Protein AF-A0AAN8Q292-F1 (afdb_monomer_lite)

Foldseek 3Di:
DVLQVVLCQQVVVCVSDDLVSLQDPVLCDDQSVQLNVQPVVDDSDPVSNVVSSVSSVVVVVPDPGRDDDDDPQALVSVVVSCVVDVPAADEAEDEDLVVVLVVVVVVPPPPDDPPSVVSSVVSVVRVVVRVVSLVVVCVVNPPRYDYDYPVVVPPPPPPD

Sequence (160 aa):
MENEVMSSFLSCNFTNLDLDTLTQIHFQRGRFLPYHVCLRNGSSKLPEIVRCLYHLYEECRHRNVSLAKTIRFTVEKTELLMQKDPMLKVVHLVRDPRAIISSRLRLGKTDGVINIEQESKQLCNQMAEDVILFRHLEKKYKLRLKQFRYEDIVRPHCHF

Radius of gyration: 18.95 Å; chains: 1; bounding box: 42×37×49 Å

Organism: Patella caerulea (NCBI:txid87958)

pLDDT: mean 87.8, std 10.59, range [42.69, 96.0]

InterPro domains:
  IPR027417 P-loop containing nucleoside triphosphate hydrolase [G3DSA:3.40.50.300] (4-156)
  IPR027417 P-loop containing nucleoside triphosphate hydrolase [SSF52540] (51-155)
  IPR051135 Gal/GlcNAc/GalNAc Sulfotransferase [PTHR10704] (5-155)

Structure (mmCIF, N/CA/C/O b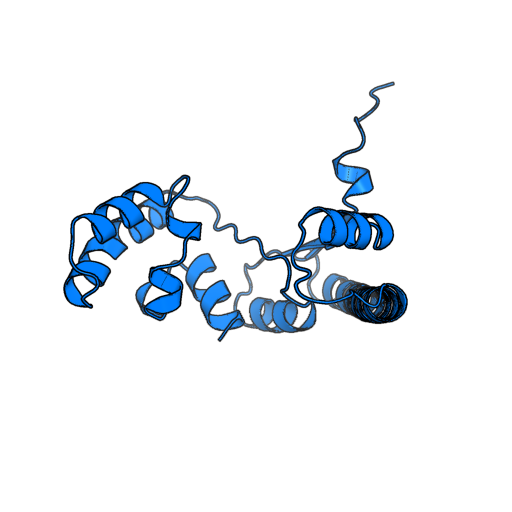ackbone):
data_AF-A0AAN8Q292-F1
#
_entry.id   AF-A0AAN8Q292-F1
#
loop_
_atom_site.group_PDB
_atom_site.id
_atom_site.type_symbol
_atom_site.label_atom_id
_atom_site.label_alt_id
_atom_site.label_comp_id
_atom_site.label_asym_id
_atom_site.label_entity_id
_atom_site.label_seq_id
_atom_site.pdbx_PDB_ins_code
_atom_site.Cartn_x
_atom_site.Cartn_y
_atom_site.Cartn_z
_atom_site.occupancy
_atom_site.B_iso_or_equiv
_atom_site.auth_seq_id
_atom_site.auth_comp_id
_atom_site.auth_asym_id
_atom_site.auth_atom_id
_atom_site.pdbx_PDB_model_num
ATOM 1 N N . MET A 1 1 ? 4.196 11.629 -4.252 1.00 57.09 1 MET A N 1
ATOM 2 C CA . MET A 1 1 ? 5.038 10.421 -4.361 1.00 57.09 1 MET A CA 1
ATOM 3 C C . MET A 1 1 ? 4.354 9.135 -3.880 1.00 57.09 1 MET A C 1
ATOM 5 O O . MET A 1 1 ? 3.908 8.378 -4.724 1.00 57.09 1 MET A O 1
ATOM 9 N N . GLU A 1 2 ? 4.182 8.852 -2.576 1.00 66.81 2 GLU A N 1
ATOM 10 C CA . GLU A 1 2 ? 3.642 7.534 -2.138 1.00 66.81 2 GLU A CA 1
ATOM 11 C C . GLU A 1 2 ? 2.221 7.215 -2.649 1.00 66.81 2 GLU A C 1
ATOM 13 O O . GLU A 1 2 ? 1.948 6.086 -3.059 1.00 66.81 2 GLU A O 1
ATOM 18 N N . ASN A 1 3 ? 1.323 8.207 -2.682 1.00 77.69 3 ASN A N 1
ATOM 19 C CA . ASN A 1 3 ? -0.016 8.041 -3.262 1.00 77.69 3 ASN A CA 1
ATOM 20 C C . ASN A 1 3 ? 0.038 7.776 -4.772 1.00 77.69 3 ASN A C 1
ATOM 22 O O . ASN A 1 3 ? -0.797 7.046 -5.297 1.00 77.69 3 ASN A O 1
ATOM 26 N N . GLU A 1 4 ? 1.017 8.340 -5.479 1.00 85.31 4 GLU A N 1
ATOM 27 C CA . GLU A 1 4 ? 1.178 8.119 -6.919 1.00 85.31 4 GLU A CA 1
ATOM 28 C C . GLU A 1 4 ? 1.660 6.703 -7.182 1.00 85.31 4 GLU A C 1
ATOM 30 O O . GLU A 1 4 ? 1.063 6.025 -8.008 1.00 85.31 4 GLU A O 1
ATOM 35 N N . VAL A 1 5 ? 2.637 6.215 -6.411 1.00 89.62 5 VAL A N 1
ATOM 36 C CA . VAL A 1 5 ? 3.087 4.821 -6.494 1.00 89.62 5 VAL A CA 1
ATOM 37 C C . VAL A 1 5 ? 1.909 3.876 -6.258 1.00 89.62 5 VAL A C 1
ATOM 39 O O . VAL A 1 5 ? 1.625 3.021 -7.095 1.00 89.62 5 VAL A O 1
ATOM 42 N N . MET A 1 6 ? 1.159 4.063 -5.168 1.00 90.75 6 MET A N 1
ATOM 43 C CA . MET A 1 6 ? 0.007 3.212 -4.862 1.00 90.75 6 MET A CA 1
ATOM 44 C C . MET A 1 6 ? -1.063 3.269 -5.963 1.00 90.75 6 MET A C 1
ATOM 46 O O . MET A 1 6 ? -1.532 2.231 -6.429 1.00 90.75 6 MET A O 1
ATOM 50 N N . SER A 1 7 ? -1.406 4.475 -6.427 1.00 91.31 7 SER A N 1
ATOM 51 C CA . SER A 1 7 ? -2.359 4.691 -7.520 1.00 91.31 7 SER A CA 1
ATOM 52 C C . SER A 1 7 ? -1.901 3.998 -8.805 1.00 91.31 7 SER A C 1
ATOM 54 O O . SER A 1 7 ? -2.709 3.321 -9.438 1.00 91.31 7 SER A O 1
ATOM 56 N N . SER A 1 8 ? -0.621 4.092 -9.164 1.00 92.25 8 SER A N 1
ATOM 57 C CA . SER A 1 8 ? -0.025 3.433 -10.328 1.00 92.25 8 SER A CA 1
ATOM 58 C C . SER A 1 8 ? -0.104 1.908 -10.232 1.00 92.25 8 SER A C 1
ATOM 60 O O . SER A 1 8 ? -0.533 1.262 -11.183 1.00 92.25 8 SER A O 1
ATOM 62 N N . PHE A 1 9 ? 0.218 1.311 -9.079 1.00 90.44 9 PHE A N 1
ATOM 63 C CA . PHE A 1 9 ? 0.122 -0.145 -8.900 1.00 90.44 9 PHE A CA 1
ATOM 64 C C . PHE A 1 9 ? -1.323 -0.653 -8.961 1.00 90.44 9 PHE A C 1
ATOM 66 O O . PHE A 1 9 ? -1.584 -1.701 -9.563 1.00 90.44 9 PHE A O 1
ATOM 73 N N . LEU A 1 10 ? -2.263 0.078 -8.352 1.00 91.75 10 LEU A N 1
ATOM 74 C CA . LEU A 1 10 ? -3.684 -0.276 -8.352 1.00 91.75 10 LEU A CA 1
ATOM 75 C C . LEU A 1 10 ? -4.307 -0.143 -9.750 1.00 91.75 10 LEU A C 1
ATOM 77 O O . LEU A 1 10 ? -5.067 -1.024 -10.155 1.00 91.75 10 LEU A O 1
ATOM 81 N N . SER A 1 11 ? -3.926 0.900 -10.494 1.00 91.31 11 SER A N 1
ATOM 82 C CA . SER A 1 11 ? -4.417 1.193 -11.851 1.00 91.31 11 SER A CA 1
ATOM 83 C C . SER A 1 11 ? -3.596 0.567 -12.982 1.00 91.31 11 SER A C 1
ATOM 85 O O . SER A 1 11 ? -3.923 0.773 -14.146 1.00 91.31 11 SER A O 1
ATOM 87 N N . CYS A 1 12 ? -2.544 -0.195 -12.665 1.00 91.38 12 CYS A N 1
ATOM 88 C CA . CYS A 1 12 ? -1.611 -0.764 -13.644 1.00 91.38 12 CYS A CA 1
ATOM 89 C C . CYS A 1 12 ? -0.853 0.263 -14.498 1.00 91.38 12 CYS A C 1
ATOM 91 O O . CYS A 1 12 ? -0.353 -0.095 -15.556 1.00 91.38 12 CYS A O 1
ATOM 93 N N . ASN A 1 13 ? -0.724 1.520 -14.072 1.00 92.12 13 ASN A N 1
ATOM 94 C CA . ASN A 1 13 ? 0.038 2.532 -14.808 1.00 92.12 13 ASN A CA 1
ATOM 95 C C . ASN A 1 13 ? 1.515 2.536 -14.380 1.00 92.12 13 ASN A C 1
ATOM 97 O O . ASN A 1 13 ? 1.949 3.371 -13.586 1.00 92.12 13 ASN A O 1
ATOM 101 N N . PHE A 1 14 ? 2.298 1.591 -14.902 1.00 91.88 14 PHE A N 1
ATOM 102 C CA . PHE A 1 14 ? 3.712 1.447 -14.535 1.00 91.88 14 PHE A CA 1
ATOM 103 C C . PHE A 1 14 ? 4.637 2.466 -15.209 1.00 91.88 14 PHE A C 1
ATOM 105 O O . PHE A 1 14 ? 5.739 2.693 -14.724 1.00 91.88 14 PHE A O 1
ATOM 112 N N . THR A 1 15 ? 4.191 3.125 -16.282 1.00 89.94 15 THR A N 1
ATOM 113 C CA . THR A 1 15 ? 4.939 4.218 -16.932 1.00 89.94 15 THR A CA 1
ATOM 114 C C . THR A 1 15 ? 5.050 5.475 -16.074 1.00 89.94 15 THR A C 1
ATOM 116 O O . THR A 1 15 ? 5.920 6.300 -16.322 1.00 89.94 15 THR A O 1
ATOM 119 N N . ASN A 1 16 ? 4.189 5.621 -15.063 1.00 89.44 16 ASN A N 1
ATOM 120 C CA . ASN A 1 16 ? 4.213 6.744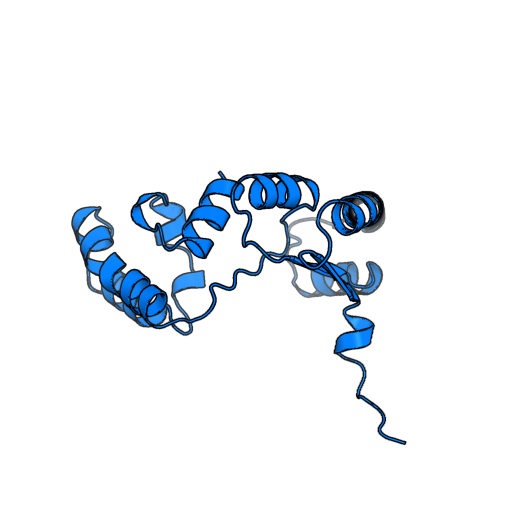 -14.128 1.00 89.44 16 ASN A CA 1
ATOM 121 C C . ASN A 1 16 ? 5.096 6.481 -12.888 1.00 89.44 16 ASN A C 1
ATOM 123 O O . ASN A 1 16 ? 5.058 7.249 -11.931 1.00 89.44 16 ASN A O 1
ATOM 127 N N . LEU A 1 17 ? 5.828 5.362 -12.856 1.00 90.31 17 LEU A N 1
ATOM 128 C CA . LEU A 1 17 ? 6.751 5.024 -11.772 1.00 90.31 17 LEU A CA 1
ATOM 129 C C . LEU A 1 17 ? 8.176 5.453 -12.126 1.00 90.31 17 LEU A C 1
ATOM 131 O O . LEU A 1 17 ? 8.613 5.317 -13.267 1.00 90.31 17 LEU A O 1
ATOM 135 N N . ASP A 1 18 ? 8.908 5.938 -11.127 1.00 90.44 18 ASP A N 1
ATOM 136 C CA . ASP A 1 18 ? 10.324 6.258 -11.257 1.00 90.44 18 ASP A CA 1
ATOM 137 C C . ASP A 1 18 ? 11.197 4.987 -11.329 1.00 90.44 18 ASP A C 1
ATOM 139 O O . ASP A 1 18 ? 10.774 3.875 -10.988 1.00 90.44 18 ASP A O 1
ATOM 143 N N . LEU A 1 19 ? 12.442 5.161 -11.782 1.00 87.50 19 LEU A N 1
ATOM 144 C CA . LEU A 1 19 ? 13.388 4.061 -11.984 1.00 87.50 19 LEU A CA 1
ATOM 145 C C . LEU A 1 19 ? 13.763 3.350 -10.676 1.00 87.50 19 LEU A C 1
ATOM 147 O O . LEU A 1 19 ? 13.947 2.129 -10.680 1.00 87.50 19 LEU A O 1
ATOM 151 N N . ASP A 1 20 ? 13.834 4.076 -9.560 1.00 88.44 20 ASP A N 1
ATOM 152 C CA . ASP A 1 20 ? 14.189 3.496 -8.263 1.00 88.44 20 ASP A CA 1
ATOM 153 C C . ASP A 1 20 ? 13.057 2.604 -7.757 1.00 88.44 20 ASP A C 1
ATOM 155 O O . ASP A 1 20 ? 13.301 1.505 -7.255 1.00 88.44 20 ASP A O 1
ATOM 159 N N . THR A 1 21 ? 11.805 3.025 -7.951 1.00 89.56 21 THR A N 1
ATOM 160 C CA . THR A 1 21 ? 10.632 2.190 -7.692 1.00 89.56 21 THR A CA 1
ATOM 161 C C . THR A 1 21 ? 10.655 0.946 -8.575 1.00 89.56 21 THR A C 1
ATOM 163 O O . THR A 1 21 ? 10.513 -0.163 -8.063 1.00 89.56 21 THR A O 1
ATOM 166 N N . LEU A 1 22 ? 10.885 1.098 -9.881 1.00 90.06 22 LEU A N 1
ATOM 167 C CA . LEU A 1 22 ? 10.870 0.007 -10.864 1.00 90.06 22 LEU A CA 1
ATOM 168 C C . LEU A 1 22 ? 11.997 -1.023 -10.695 1.00 90.06 22 LEU A C 1
ATOM 170 O O . LEU A 1 22 ? 11.920 -2.105 -11.279 1.00 90.06 22 LEU A O 1
ATOM 174 N N . THR A 1 23 ? 13.015 -0.730 -9.890 1.00 87.81 23 THR A N 1
ATOM 175 C CA . THR A 1 23 ? 14.158 -1.622 -9.631 1.00 87.81 23 THR A CA 1
ATOM 176 C C . THR A 1 23 ? 14.176 -2.190 -8.207 1.00 87.81 23 THR A C 1
ATOM 178 O O . THR A 1 23 ? 15.103 -2.910 -7.831 1.00 87.81 23 THR A O 1
ATOM 181 N N . GLN A 1 24 ? 13.123 -1.946 -7.416 1.00 87.81 24 GLN A N 1
ATOM 182 C CA . GLN A 1 24 ? 13.006 -2.441 -6.043 1.00 87.81 24 GLN A CA 1
ATOM 183 C C . GLN A 1 24 ? 13.090 -3.972 -5.931 1.00 87.81 24 GLN A C 1
ATOM 185 O O . GLN A 1 24 ? 12.548 -4.727 -6.742 1.00 87.81 24 GLN A O 1
ATOM 190 N N . ILE A 1 25 ? 13.640 -4.440 -4.804 1.00 87.62 25 ILE A N 1
ATOM 191 C CA . ILE A 1 25 ? 13.765 -5.869 -4.458 1.00 87.62 25 ILE A CA 1
ATOM 192 C C . ILE A 1 25 ? 12.423 -6.626 -4.455 1.00 87.62 25 ILE A C 1
ATOM 194 O O . ILE A 1 25 ? 12.374 -7.842 -4.630 1.00 87.62 25 ILE A O 1
ATOM 198 N N . HIS A 1 26 ? 11.312 -5.909 -4.291 1.00 86.94 26 HIS A N 1
ATOM 199 C CA . HIS A 1 26 ? 9.963 -6.470 -4.282 1.00 86.94 26 HIS A CA 1
ATOM 200 C C . HIS A 1 26 ? 9.570 -7.127 -5.615 1.00 86.94 26 HIS A C 1
ATOM 202 O O . HIS A 1 26 ? 8.729 -8.024 -5.619 1.00 86.94 26 HIS A O 1
ATOM 208 N N . PHE A 1 27 ? 10.209 -6.747 -6.726 1.00 89.69 27 PHE A N 1
ATOM 209 C CA . PHE A 1 27 ? 9.989 -7.372 -8.031 1.00 89.69 27 PHE A CA 1
ATOM 210 C C . PHE A 1 27 ? 10.705 -8.725 -8.191 1.00 89.69 27 PHE A C 1
ATOM 212 O O . PHE A 1 27 ? 10.399 -9.476 -9.110 1.00 89.69 27 PHE A O 1
ATOM 219 N N . GLN A 1 28 ? 11.617 -9.093 -7.285 1.00 90.19 28 GLN A N 1
ATOM 220 C CA . GLN A 1 28 ? 12.428 -10.316 -7.395 1.00 90.19 28 GLN A CA 1
ATOM 221 C C . GLN A 1 28 ? 11.676 -11.609 -7.040 1.00 90.19 28 GLN A C 1
ATOM 223 O O . GLN A 1 28 ? 12.281 -12.677 -6.957 1.00 90.19 28 GLN A O 1
ATOM 228 N N . ARG A 1 29 ? 10.375 -11.535 -6.739 1.00 88.25 29 ARG A N 1
ATOM 229 C CA . ARG A 1 29 ? 9.603 -12.657 -6.193 1.00 88.25 29 ARG A CA 1
ATOM 230 C C . ARG A 1 29 ? 8.202 -12.729 -6.788 1.00 88.25 29 ARG A C 1
ATOM 232 O O . ARG A 1 29 ? 7.644 -11.740 -7.257 1.00 88.25 29 ARG A O 1
ATOM 239 N N . GLY A 1 30 ? 7.608 -13.917 -6.686 1.00 89.19 30 GLY A N 1
ATOM 240 C CA . GLY A 1 30 ? 6.218 -14.163 -7.061 1.00 89.19 30 GLY A CA 1
ATOM 241 C C . GLY A 1 30 ? 5.940 -13.853 -8.531 1.00 89.19 30 GLY A C 1
ATOM 242 O O . GLY A 1 30 ? 6.767 -14.125 -9.397 1.00 89.19 30 GLY A O 1
ATOM 243 N N . ARG A 1 31 ? 4.775 -13.255 -8.798 1.00 89.25 31 ARG A N 1
ATOM 244 C CA . ARG A 1 31 ? 4.299 -12.923 -10.153 1.00 89.25 31 ARG A CA 1
ATOM 245 C C . ARG A 1 31 ? 5.146 -11.876 -10.876 1.00 89.25 31 ARG A C 1
ATOM 247 O O . ARG A 1 31 ? 5.085 -11.765 -12.088 1.00 89.25 31 ARG A O 1
ATOM 254 N N . PHE A 1 32 ? 5.971 -11.133 -10.147 1.00 91.00 32 PHE A N 1
ATOM 255 C CA . PHE A 1 32 ? 6.846 -10.120 -10.727 1.00 91.00 32 PHE A CA 1
ATOM 256 C C . PHE A 1 32 ? 8.216 -10.658 -11.158 1.00 91.00 32 PHE A C 1
ATOM 258 O O . PHE A 1 32 ? 8.983 -9.937 -11.796 1.00 91.00 32 PHE A O 1
ATOM 265 N N . LEU A 1 33 ? 8.515 -11.931 -10.877 1.00 92.88 33 LEU A N 1
ATOM 266 C CA . LEU A 1 33 ? 9.789 -12.546 -11.243 1.00 92.88 33 LEU A CA 1
ATOM 267 C C . LEU A 1 33 ? 10.123 -12.434 -12.746 1.00 92.88 33 LEU A C 1
ATOM 269 O O . LEU A 1 33 ? 11.273 -12.108 -13.039 1.00 92.88 33 LEU A O 1
ATOM 273 N N . PRO A 1 34 ? 9.189 -12.619 -13.705 1.00 94.12 34 PRO A N 1
ATOM 274 C CA . PRO A 1 34 ? 9.498 -12.457 -15.129 1.00 94.12 34 PRO A CA 1
ATOM 275 C C . PRO A 1 34 ? 9.998 -11.051 -15.480 1.00 94.12 34 PRO A C 1
ATOM 277 O O . PRO A 1 34 ? 10.966 -10.906 -16.225 1.00 94.12 34 PRO A O 1
ATOM 280 N N . TYR A 1 35 ? 9.402 -10.016 -14.878 1.00 94.00 35 TYR A N 1
ATOM 281 C CA . TYR A 1 35 ? 9.868 -8.638 -15.019 1.00 94.00 35 TYR A CA 1
ATOM 282 C C . TYR A 1 35 ? 11.292 -8.471 -14.473 1.00 94.00 35 TYR A C 1
ATOM 284 O O . TYR A 1 35 ? 12.158 -7.935 -15.163 1.00 94.00 35 TYR A O 1
ATOM 292 N N . HIS A 1 36 ? 11.571 -8.991 -13.273 1.00 93.06 36 HIS A N 1
ATOM 293 C CA . HIS A 1 36 ? 12.912 -8.917 -12.691 1.00 93.06 36 HIS A CA 1
ATOM 294 C C . HIS A 1 36 ? 13.969 -9.668 -13.517 1.00 93.06 36 HIS A C 1
ATOM 296 O O . HIS A 1 36 ? 15.064 -9.149 -13.730 1.00 93.06 36 HIS A O 1
ATOM 302 N N . VAL A 1 37 ? 13.647 -10.866 -14.013 1.00 93.06 37 VAL A N 1
ATOM 303 C CA . VAL A 1 37 ? 14.543 -11.648 -14.880 1.00 93.06 37 VAL A CA 1
ATOM 304 C C . VAL A 1 37 ? 14.822 -10.899 -16.182 1.00 93.06 37 VAL A C 1
ATOM 306 O O . VAL A 1 37 ? 15.974 -10.834 -16.609 1.00 93.06 37 VAL A O 1
ATOM 309 N N . CYS A 1 38 ? 13.797 -10.282 -16.777 1.00 93.94 38 CYS A N 1
ATOM 310 C CA . CYS A 1 38 ? 13.959 -9.442 -17.958 1.00 93.94 38 CYS A CA 1
ATOM 311 C C . CYS A 1 38 ? 14.926 -8.280 -17.697 1.00 93.94 38 CYS A C 1
ATOM 313 O O . CYS A 1 38 ? 15.856 -8.086 -18.481 1.00 93.94 38 CYS A O 1
ATOM 315 N N . LEU A 1 39 ? 14.751 -7.561 -16.581 1.00 91.88 39 LEU A N 1
ATOM 316 C CA . LEU A 1 39 ? 15.629 -6.452 -16.208 1.00 91.88 39 LEU A CA 1
ATOM 317 C C . LEU A 1 39 ? 17.075 -6.900 -15.994 1.00 91.88 39 LEU A C 1
ATOM 319 O O . LEU A 1 39 ? 17.992 -6.229 -16.453 1.00 91.88 39 LEU A O 1
ATOM 323 N N . ARG A 1 40 ? 17.286 -8.036 -15.316 1.00 89.19 40 ARG A N 1
ATOM 324 C CA . ARG A 1 40 ? 18.628 -8.559 -15.018 1.00 89.19 40 ARG A CA 1
ATOM 325 C C . ARG A 1 40 ? 19.389 -8.979 -16.277 1.00 89.19 40 ARG A C 1
ATOM 327 O O . ARG A 1 40 ? 20.609 -8.874 -16.310 1.00 89.19 40 ARG A O 1
ATOM 334 N N . ASN A 1 41 ? 18.675 -9.489 -17.278 1.00 85.81 41 ASN A N 1
ATOM 335 C CA . ASN A 1 41 ? 19.262 -9.906 -18.552 1.00 85.81 41 ASN A CA 1
ATOM 336 C C . ASN A 1 41 ? 19.477 -8.725 -19.518 1.00 85.81 41 ASN A C 1
ATOM 338 O O . ASN A 1 41 ? 20.164 -8.886 -20.524 1.00 85.81 41 ASN A O 1
ATOM 342 N N . GLY A 1 42 ? 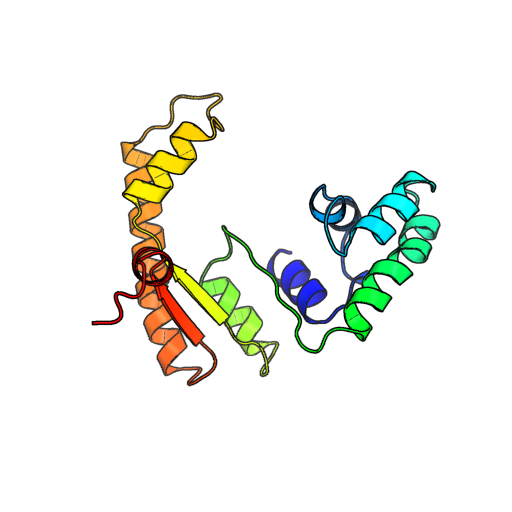18.877 -7.566 -19.235 1.00 79.44 42 GLY A N 1
ATOM 343 C CA . GLY A 1 42 ? 19.068 -6.323 -19.975 1.00 79.44 42 GLY A CA 1
ATOM 344 C C . GLY A 1 42 ? 20.048 -5.370 -19.287 1.00 79.44 42 GLY A C 1
ATOM 345 O O . GLY A 1 42 ? 20.735 -5.711 -18.327 1.00 79.44 42 GLY A O 1
ATOM 346 N N . SER A 1 43 ? 20.095 -4.132 -19.778 1.00 72.44 43 SER A N 1
ATOM 347 C CA . SER A 1 43 ? 20.737 -3.021 -19.066 1.00 72.44 43 SER A CA 1
ATOM 348 C C . SER A 1 43 ? 19.694 -2.246 -18.260 1.00 72.44 43 SER A C 1
ATOM 350 O O . SER A 1 43 ? 18.552 -2.137 -18.692 1.00 72.44 43 SER A O 1
ATOM 352 N N . SER A 1 44 ? 20.070 -1.611 -17.148 1.00 72.19 44 SER A N 1
ATOM 353 C CA . SER A 1 44 ? 19.173 -0.713 -16.392 1.00 72.19 44 SER A CA 1
ATOM 354 C C . SER A 1 44 ? 18.896 0.625 -17.105 1.00 72.19 44 SER A C 1
ATOM 356 O O . SER A 1 44 ? 18.612 1.633 -16.463 1.00 72.19 44 SER A O 1
ATOM 358 N N . LYS A 1 45 ? 19.028 0.673 -18.436 1.00 80.25 45 LYS A N 1
ATOM 359 C CA . LYS A 1 45 ? 18.728 1.852 -19.253 1.00 80.25 45 LYS A CA 1
ATOM 360 C C . LYS A 1 45 ? 17.234 1.901 -19.558 1.00 80.25 45 LYS A C 1
ATOM 362 O O . LYS A 1 45 ? 16.590 0.869 -19.732 1.00 80.25 45 LYS A O 1
ATOM 367 N N . LEU A 1 46 ? 16.704 3.114 -19.705 1.00 81.12 46 LEU A N 1
ATOM 368 C CA . LEU A 1 46 ? 15.274 3.359 -19.907 1.00 81.12 46 LEU A CA 1
ATOM 369 C C . LEU A 1 46 ? 14.618 2.489 -21.009 1.00 81.12 46 LEU A C 1
ATOM 371 O O . LEU A 1 46 ? 13.566 1.920 -20.725 1.00 81.12 46 LEU A O 1
ATOM 375 N N . PRO A 1 47 ? 15.204 2.295 -22.212 1.00 86.12 47 PRO A N 1
ATOM 376 C CA . PRO A 1 47 ? 14.566 1.479 -23.253 1.00 86.12 47 PRO A CA 1
ATOM 377 C C . PRO A 1 47 ? 14.366 0.009 -22.855 1.00 86.12 47 PRO A C 1
ATOM 379 O O . PRO A 1 47 ? 13.334 -0.584 -23.162 1.00 86.12 47 PRO A O 1
ATOM 382 N N . GLU A 1 48 ? 15.324 -0.571 -22.130 1.00 86.44 48 GLU A N 1
ATOM 383 C CA . GLU A 1 48 ? 15.231 -1.952 -21.646 1.00 86.44 48 GLU A CA 1
ATOM 384 C C . GLU A 1 48 ? 14.194 -2.088 -20.533 1.00 86.44 48 GLU A C 1
ATOM 386 O O . GLU A 1 48 ? 13.427 -3.049 -20.510 1.00 86.44 48 GLU A O 1
ATOM 391 N N . ILE A 1 49 ? 14.105 -1.090 -19.650 1.00 87.94 49 ILE A N 1
ATOM 392 C CA . ILE A 1 49 ? 13.081 -1.056 -18.603 1.00 87.94 49 ILE A CA 1
ATOM 393 C C . ILE A 1 49 ? 11.691 -1.028 -19.236 1.00 87.94 49 ILE A C 1
ATOM 395 O O . ILE A 1 49 ? 10.849 -1.849 -18.875 1.00 87.94 49 ILE A O 1
ATOM 399 N N . VAL A 1 50 ? 11.470 -0.159 -20.231 1.00 89.19 50 VAL A N 1
ATOM 400 C CA . VAL A 1 50 ? 10.192 -0.087 -20.959 1.00 89.19 50 VAL A CA 1
ATOM 401 C C . VAL A 1 50 ? 9.861 -1.419 -21.634 1.00 89.19 50 VAL A C 1
ATOM 403 O O . VAL A 1 50 ? 8.723 -1.875 -21.532 1.00 89.19 50 VAL A O 1
ATOM 406 N N . ARG A 1 51 ? 10.840 -2.091 -22.255 1.00 92.50 51 ARG A N 1
ATOM 407 C CA . ARG A 1 51 ? 10.642 -3.433 -22.830 1.00 92.50 51 ARG A CA 1
ATOM 408 C C . ARG A 1 51 ? 10.194 -4.438 -21.767 1.00 92.50 51 ARG A C 1
ATOM 410 O O . ARG A 1 51 ? 9.282 -5.226 -22.008 1.00 92.50 51 ARG A O 1
ATOM 417 N N . CYS A 1 52 ? 10.804 -4.400 -20.586 1.00 94.12 52 CYS A N 1
ATOM 418 C CA . CYS A 1 52 ? 10.465 -5.315 -19.505 1.00 94.12 52 CYS A CA 1
ATOM 419 C C . CYS A 1 52 ? 9.102 -5.026 -18.867 1.00 94.12 52 CYS A C 1
ATOM 421 O O . CYS A 1 52 ? 8.463 -5.976 -18.410 1.00 94.12 52 CYS A O 1
ATOM 423 N N . LEU A 1 53 ? 8.608 -3.777 -18.888 1.00 94.06 53 LEU A N 1
ATOM 424 C CA . LEU A 1 53 ? 7.285 -3.420 -18.347 1.00 94.06 53 LEU A CA 1
ATOM 425 C C . LEU A 1 53 ? 6.150 -4.275 -18.921 1.00 94.06 53 LEU A C 1
ATOM 427 O O . LEU A 1 53 ? 5.158 -4.487 -18.225 1.00 94.06 53 LEU A O 1
ATOM 431 N N . TYR A 1 54 ? 6.302 -4.815 -20.136 1.00 94.25 54 TYR A N 1
ATOM 432 C CA . TYR A 1 54 ? 5.371 -5.788 -20.713 1.00 94.25 54 TYR A CA 1
ATOM 433 C C . TYR A 1 54 ? 4.992 -6.901 -19.722 1.00 94.25 54 TYR A C 1
ATOM 435 O O . TYR A 1 54 ? 3.813 -7.194 -19.551 1.00 94.25 54 TYR A O 1
ATOM 443 N N . HIS A 1 55 ? 5.960 -7.456 -18.985 1.00 94.69 55 HIS A N 1
ATOM 444 C CA . HIS A 1 55 ? 5.692 -8.506 -17.998 1.00 94.69 55 HIS A CA 1
ATOM 445 C C . HIS A 1 55 ? 4.797 -8.032 -16.844 1.00 94.69 55 HIS A C 1
ATOM 447 O O . HIS A 1 55 ? 3.978 -8.801 -16.351 1.00 94.69 55 HIS A O 1
ATOM 453 N N . LEU A 1 56 ? 4.918 -6.770 -16.420 1.00 93.38 56 LEU A N 1
ATOM 454 C CA . LEU A 1 56 ? 4.041 -6.207 -15.390 1.00 93.38 56 LEU A CA 1
ATOM 455 C C . LEU A 1 56 ? 2.630 -5.966 -15.932 1.00 93.38 56 LEU A C 1
ATOM 457 O O . LEU A 1 56 ? 1.653 -6.245 -15.235 1.00 93.38 56 LEU A O 1
ATOM 461 N N . TYR A 1 57 ? 2.516 -5.480 -17.171 1.00 94.19 57 TYR A N 1
ATOM 462 C CA . TYR A 1 57 ? 1.230 -5.269 -17.835 1.00 94.19 57 TYR A CA 1
ATOM 463 C C . TYR A 1 57 ? 0.478 -6.579 -18.077 1.00 94.19 57 TYR A C 1
ATOM 465 O O . TYR A 1 57 ? -0.724 -6.632 -17.824 1.00 94.19 57 TYR A O 1
ATOM 473 N N . GLU A 1 58 ? 1.164 -7.645 -18.487 1.00 93.38 58 GLU A N 1
ATOM 474 C CA . GLU A 1 58 ? 0.547 -8.962 -18.673 1.00 93.38 58 GLU A CA 1
ATOM 475 C C . GLU A 1 58 ? -0.023 -9.521 -17.364 1.00 93.38 58 GLU A C 1
ATOM 477 O O . GLU A 1 58 ? -1.174 -9.958 -17.330 1.00 93.38 58 GLU A O 1
ATOM 482 N N . GLU A 1 59 ? 0.715 -9.432 -16.254 1.00 91.25 59 GLU A N 1
ATOM 483 C CA . GLU A 1 59 ? 0.202 -9.824 -14.930 1.00 91.25 59 GLU A CA 1
ATOM 484 C C . GLU A 1 59 ? -0.988 -8.963 -14.483 1.00 91.25 59 GLU A C 1
ATOM 486 O O . GLU A 1 59 ? -1.910 -9.427 -13.808 1.00 91.25 59 GLU A O 1
ATOM 491 N N . CYS A 1 60 ? -0.976 -7.690 -14.868 1.00 91.69 60 CYS A N 1
ATOM 492 C CA . CYS A 1 60 ? -2.065 -6.756 -14.635 1.00 91.69 60 CYS A CA 1
ATOM 493 C C . CYS A 1 60 ? -3.329 -7.096 -15.429 1.00 91.69 60 CYS A C 1
ATOM 495 O O . CYS A 1 60 ? -4.423 -7.035 -14.879 1.00 91.69 60 CYS A O 1
ATOM 497 N N . ARG A 1 61 ? -3.204 -7.469 -16.704 1.00 88.75 61 ARG A N 1
ATOM 498 C CA . ARG A 1 61 ? -4.347 -7.759 -17.583 1.00 88.75 61 ARG A CA 1
ATOM 499 C C . ARG A 1 61 ? -5.120 -9.009 -17.177 1.00 88.75 61 ARG A C 1
ATOM 501 O O . ARG A 1 61 ? -6.332 -9.053 -17.351 1.00 88.75 61 ARG A O 1
ATOM 508 N N . HIS A 1 62 ? -4.435 -10.015 -16.643 1.00 88.88 62 HIS A N 1
ATOM 509 C CA . HIS A 1 62 ? -5.049 -11.299 -16.298 1.00 88.88 62 HIS A CA 1
ATOM 510 C C . HIS A 1 62 ? -5.667 -11.336 -14.892 1.00 88.88 62 HIS A C 1
ATOM 512 O O . HIS A 1 62 ? -6.200 -12.369 -14.481 1.00 88.88 62 HIS A O 1
ATOM 518 N N . ARG A 1 63 ? -5.594 -10.243 -14.118 1.00 88.12 63 ARG A N 1
ATOM 519 C CA . ARG A 1 63 ? -6.137 -10.202 -12.755 1.00 88.12 63 ARG A CA 1
ATOM 520 C C . ARG A 1 63 ? -7.526 -9.573 -12.722 1.00 88.12 63 ARG A C 1
ATOM 522 O O . ARG A 1 63 ? -7.756 -8.512 -13.284 1.00 88.12 63 ARG A O 1
ATOM 529 N N . ASN A 1 64 ? -8.418 -10.174 -11.941 1.00 90.50 64 ASN A N 1
ATOM 530 C CA . ASN A 1 64 ? -9.740 -9.598 -11.675 1.00 90.50 64 ASN A CA 1
ATOM 531 C C . ASN A 1 64 ? -9.692 -8.479 -10.623 1.00 90.50 64 ASN A C 1
ATOM 533 O O . ASN A 1 64 ? -10.582 -7.636 -10.569 1.00 90.50 64 ASN A O 1
ATOM 537 N N . VAL A 1 65 ? -8.677 -8.490 -9.751 1.00 90.31 65 VAL A N 1
ATOM 538 C CA . VAL A 1 65 ? -8.514 -7.524 -8.658 1.00 90.31 65 VAL A CA 1
ATOM 539 C C . VAL A 1 65 ? -7.041 -7.154 -8.506 1.00 90.31 65 VAL A C 1
ATOM 541 O O . VAL A 1 65 ? -6.168 -8.022 -8.457 1.00 90.31 65 VAL A O 1
ATOM 544 N N . SER A 1 66 ? -6.781 -5.854 -8.383 1.00 90.69 66 SER A N 1
ATOM 545 C CA . SER A 1 66 ? -5.490 -5.294 -7.986 1.00 90.69 66 SER A CA 1
ATOM 546 C C . SER A 1 66 ? -5.405 -5.226 -6.461 1.00 90.69 66 SER A C 1
ATOM 548 O O . SER A 1 66 ? -6.223 -4.557 -5.833 1.00 90.69 66 SER A O 1
ATOM 550 N N . LEU A 1 67 ? -4.415 -5.886 -5.856 1.00 90.44 67 LEU A N 1
ATOM 551 C CA . LEU A 1 67 ? -4.168 -5.809 -4.415 1.00 90.44 67 LEU A CA 1
ATOM 552 C C . LEU A 1 67 ? -2.782 -5.232 -4.155 1.00 90.44 67 LEU A C 1
ATOM 554 O O . LEU A 1 67 ? -1.785 -5.738 -4.666 1.00 90.44 67 LEU A O 1
ATOM 558 N N . ALA A 1 68 ? -2.726 -4.213 -3.303 1.00 90.25 68 ALA A N 1
ATOM 559 C CA . ALA A 1 68 ? -1.486 -3.649 -2.803 1.00 90.25 68 ALA A CA 1
ATOM 560 C C . ALA A 1 68 ? -1.523 -3.603 -1.272 1.00 90.25 68 ALA A C 1
ATOM 562 O O . ALA A 1 68 ? -2.509 -3.183 -0.669 1.00 90.25 68 ALA A O 1
ATOM 563 N N . LYS A 1 69 ? -0.440 -4.062 -0.640 1.00 89.62 69 LYS A N 1
ATOM 564 C CA . LYS A 1 69 ? -0.263 -4.053 0.816 1.00 89.62 69 LYS A CA 1
ATOM 565 C C . LYS A 1 69 ? 0.938 -3.186 1.162 1.00 89.62 69 LYS A C 1
ATOM 567 O O . LYS A 1 69 ? 2.015 -3.365 0.604 1.00 89.62 69 LYS A O 1
ATOM 572 N N . THR A 1 70 ? 0.776 -2.320 2.152 1.00 89.19 70 THR A N 1
ATOM 573 C CA . THR A 1 70 ? 1.838 -1.465 2.688 1.00 89.19 70 THR A CA 1
ATOM 574 C C . THR A 1 70 ? 1.706 -1.368 4.207 1.00 89.19 70 THR A C 1
ATOM 576 O O . THR A 1 70 ? 0.616 -1.511 4.752 1.00 89.19 70 THR A O 1
ATOM 579 N N . ILE A 1 71 ? 2.836 -1.207 4.895 1.00 83.81 71 ILE A N 1
ATOM 580 C CA . ILE A 1 71 ? 2.932 -1.174 6.365 1.00 83.81 71 ILE A CA 1
ATOM 581 C C . ILE A 1 71 ? 3.064 0.247 6.937 1.00 83.81 71 ILE A C 1
ATOM 583 O O . ILE A 1 71 ? 3.062 0.400 8.152 1.00 83.81 71 ILE A O 1
ATOM 587 N N . ARG A 1 72 ? 3.238 1.271 6.088 1.00 81.06 72 ARG A N 1
ATOM 588 C CA . ARG A 1 72 ? 3.525 2.668 6.489 1.00 81.06 72 ARG A CA 1
ATOM 589 C C . ARG A 1 72 ? 2.614 3.688 5.804 1.00 81.06 72 ARG A C 1
ATOM 591 O O . ARG A 1 72 ? 2.961 4.855 5.667 1.00 81.06 72 ARG A O 1
ATOM 598 N N . PHE A 1 73 ? 1.464 3.234 5.332 1.00 87.06 73 PHE A N 1
ATOM 599 C CA . PHE A 1 73 ? 0.514 4.084 4.638 1.00 87.06 73 PHE A CA 1
ATOM 600 C C . PHE A 1 73 ? -0.568 4.524 5.611 1.00 87.06 73 PHE A C 1
ATOM 602 O O . PHE A 1 73 ? -1.256 3.681 6.183 1.00 87.06 73 PHE A O 1
ATOM 609 N N . THR A 1 74 ? -0.655 5.831 5.836 1.00 89.31 74 THR A N 1
ATOM 610 C CA . THR A 1 74 ? -1.540 6.410 6.848 1.00 89.31 74 THR A CA 1
ATOM 611 C C . THR A 1 74 ? -2.995 6.391 6.393 1.00 89.31 74 THR A C 1
ATOM 613 O O . THR A 1 74 ? -3.309 6.329 5.194 1.00 89.31 74 THR A O 1
ATOM 616 N N . VAL A 1 75 ? -3.910 6.475 7.358 1.00 91.31 75 VAL A N 1
ATOM 617 C CA . VAL A 1 75 ? -5.345 6.553 7.059 1.00 91.31 75 VAL A CA 1
ATOM 618 C C . VAL A 1 75 ? -5.689 7.864 6.331 1.00 91.31 75 VAL A C 1
ATOM 620 O O . VAL A 1 75 ? -6.546 7.873 5.452 1.00 91.31 75 VAL A O 1
ATOM 623 N N . GLU A 1 76 ? -4.955 8.946 6.587 1.00 91.75 76 GLU A N 1
ATOM 624 C CA . GLU A 1 76 ? -5.084 10.215 5.854 1.00 91.75 76 GLU A CA 1
ATOM 625 C C . GLU A 1 76 ? -4.789 10.053 4.352 1.00 91.75 76 GLU A C 1
ATOM 627 O O . GLU A 1 76 ? -5.598 10.408 3.495 1.00 91.75 76 GLU A O 1
ATOM 632 N N . LYS A 1 77 ? -3.655 9.431 4.008 1.00 92.25 77 LYS A N 1
ATOM 633 C CA . LYS A 1 77 ? -3.283 9.162 2.608 1.00 92.25 77 LYS A CA 1
ATOM 634 C C . LYS A 1 77 ? -4.289 8.249 1.908 1.00 92.25 77 LYS A C 1
ATOM 636 O O . LYS A 1 77 ? -4.527 8.380 0.706 1.00 92.25 77 LYS A O 1
ATOM 641 N N . THR A 1 78 ? -4.900 7.348 2.671 1.00 92.44 78 THR A N 1
ATOM 642 C CA . THR A 1 78 ? -5.972 6.472 2.198 1.00 92.44 78 THR A CA 1
ATOM 643 C C . THR A 1 78 ? -7.186 7.270 1.749 1.00 92.44 78 THR A C 1
ATOM 645 O O . THR A 1 78 ? -7.711 6.992 0.672 1.00 92.44 78 THR A O 1
ATOM 648 N N . GLU A 1 79 ? -7.610 8.281 2.508 1.00 94.31 79 GLU A N 1
ATOM 649 C CA . GLU A 1 79 ? -8.737 9.121 2.102 1.00 94.31 79 GLU A CA 1
ATOM 650 C C . GLU A 1 79 ? -8.490 9.783 0.740 1.00 94.31 79 GLU A C 1
ATOM 652 O O . GLU A 1 79 ? -9.359 9.726 -0.131 1.00 94.31 79 GLU A O 1
ATOM 657 N N . LEU A 1 80 ? -7.296 10.339 0.527 1.00 93.88 80 LEU A N 1
ATOM 658 C CA . LEU A 1 80 ? -6.931 10.983 -0.739 1.00 93.88 80 LEU A CA 1
ATOM 659 C C . LEU A 1 80 ? -7.009 10.008 -1.924 1.00 93.88 80 LEU A C 1
ATOM 661 O O . LEU A 1 80 ? -7.523 10.353 -2.989 1.00 93.88 80 LEU A O 1
ATOM 665 N N . LEU A 1 81 ? -6.545 8.767 -1.745 1.00 93.12 81 LEU A N 1
ATOM 666 C CA . LEU A 1 81 ? -6.683 7.735 -2.776 1.00 93.12 81 LEU A CA 1
ATOM 667 C C . LEU A 1 81 ? -8.143 7.363 -3.031 1.00 93.12 81 LEU A C 1
ATOM 669 O O . LEU A 1 81 ? -8.531 7.174 -4.180 1.00 93.12 81 LEU A O 1
ATOM 673 N N . MET A 1 82 ? -8.958 7.275 -1.982 1.00 94.19 82 MET A N 1
ATOM 674 C CA . MET A 1 82 ? -10.374 6.927 -2.102 1.00 94.19 82 MET A CA 1
ATOM 675 C C . MET A 1 82 ? -11.218 8.012 -2.771 1.00 94.19 82 MET A C 1
ATOM 677 O O . MET A 1 82 ? -12.224 7.684 -3.404 1.00 94.19 82 MET A O 1
ATOM 681 N N . GLN A 1 83 ? -10.821 9.280 -2.635 1.00 94.06 83 GLN A N 1
ATOM 682 C CA . GLN A 1 83 ? -11.408 10.398 -3.376 1.00 94.06 83 GLN A CA 1
ATOM 683 C C . GLN A 1 83 ? -11.072 10.314 -4.869 1.00 94.06 83 GLN A C 1
ATOM 685 O O . GLN A 1 83 ? -11.925 10.604 -5.704 1.00 94.06 83 GLN A O 1
ATOM 690 N N . LYS A 1 84 ? -9.847 9.889 -5.207 1.00 92.88 84 LYS A N 1
ATOM 691 C CA . LYS A 1 84 ? -9.382 9.753 -6.595 1.00 92.88 84 LYS A CA 1
ATOM 692 C C . LYS A 1 84 ? -9.955 8.521 -7.303 1.00 92.88 84 LYS A C 1
ATOM 694 O O . LYS A 1 84 ? -10.266 8.593 -8.487 1.00 92.88 84 LYS A O 1
ATOM 699 N N . ASP A 1 85 ? -10.071 7.400 -6.597 1.00 92.88 85 ASP A N 1
ATOM 700 C CA . ASP A 1 85 ? -10.594 6.141 -7.129 1.00 92.88 85 ASP A CA 1
ATOM 701 C C . ASP A 1 85 ? -11.886 5.748 -6.388 1.00 92.88 85 ASP A C 1
ATOM 703 O O . ASP A 1 85 ? -11.823 5.267 -5.249 1.00 92.88 85 ASP A O 1
ATOM 707 N N . PRO A 1 86 ? -13.073 5.914 -7.006 1.00 92.62 86 PRO A N 1
ATOM 708 C CA . PRO A 1 86 ? -14.352 5.583 -6.380 1.00 92.62 86 PRO A CA 1
ATOM 709 C C . PRO A 1 86 ? -14.585 4.072 -6.213 1.00 92.62 86 PRO A C 1
ATOM 711 O O . PRO A 1 86 ? -15.459 3.680 -5.439 1.00 92.62 86 PRO A O 1
ATOM 714 N N . MET A 1 87 ? -13.804 3.222 -6.886 1.00 92.94 87 MET A N 1
ATOM 715 C CA . MET A 1 87 ? -13.894 1.762 -6.797 1.00 92.94 87 MET A CA 1
ATOM 716 C C . MET A 1 87 ? -12.936 1.174 -5.757 1.00 92.94 87 MET A C 1
ATOM 718 O O . MET A 1 87 ? -13.088 0.009 -5.373 1.00 92.94 87 MET A O 1
ATOM 722 N N . LEU A 1 88 ? -11.988 1.972 -5.251 1.00 94.81 88 LEU A N 1
ATOM 723 C CA . LEU A 1 88 ? -11.032 1.531 -4.242 1.00 94.81 88 LEU A CA 1
ATOM 724 C C . LEU A 1 88 ? -11.747 1.048 -2.974 1.00 94.81 88 LEU A C 1
ATOM 726 O O . LEU A 1 88 ? -12.561 1.772 -2.385 1.00 94.81 88 LEU A O 1
ATOM 730 N N . LYS A 1 89 ? -11.387 -0.165 -2.545 1.00 96.00 89 LYS A N 1
ATOM 731 C CA . LYS A 1 89 ? -11.754 -0.756 -1.257 1.00 96.00 89 LYS A CA 1
ATOM 732 C C . LYS A 1 89 ? -10.515 -0.878 -0.381 1.00 96.00 89 LYS A C 1
ATOM 734 O O . LYS A 1 89 ? -9.446 -1.243 -0.865 1.00 96.00 89 LYS A O 1
ATOM 739 N N . VAL A 1 90 ? -10.672 -0.606 0.908 1.00 95.75 90 VAL A N 1
ATOM 740 C CA . VAL A 1 90 ? -9.569 -0.539 1.865 1.00 95.75 90 VAL A CA 1
ATOM 741 C C . VAL A 1 90 ? -9.817 -1.486 3.025 1.00 95.75 90 VAL A C 1
ATOM 743 O O . VAL A 1 90 ? -10.862 -1.460 3.676 1.00 95.75 90 VAL A O 1
ATOM 746 N N . VAL A 1 91 ? -8.799 -2.291 3.309 1.00 95.25 91 VAL A N 1
ATOM 747 C CA . VAL A 1 91 ? -8.724 -3.140 4.493 1.00 95.25 91 VAL A CA 1
ATOM 748 C C . VAL A 1 91 ? -7.679 -2.546 5.430 1.00 95.25 91 VAL A C 1
ATOM 750 O O . VAL A 1 91 ? -6.488 -2.584 5.128 1.00 95.25 91 VAL A O 1
ATOM 753 N N . HIS A 1 92 ? 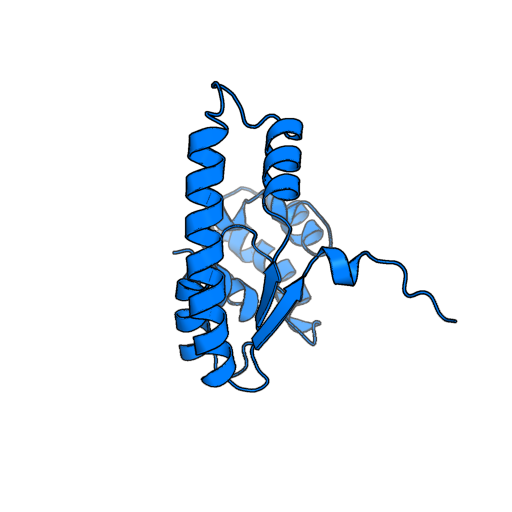-8.114 -1.998 6.565 1.00 95.12 92 HIS A N 1
ATOM 754 C CA . HIS A 1 92 ? -7.207 -1.478 7.588 1.00 95.12 92 HIS A CA 1
ATOM 755 C C . HIS A 1 92 ? -6.945 -2.555 8.635 1.00 95.12 92 HIS A C 1
ATOM 757 O O . HIS A 1 92 ? -7.815 -2.903 9.433 1.00 95.12 92 HIS A O 1
ATOM 763 N N . LEU A 1 93 ? -5.739 -3.111 8.606 1.00 94.38 93 LEU A N 1
ATOM 764 C CA . LEU A 1 93 ? -5.306 -4.129 9.553 1.00 94.38 93 LEU A CA 1
ATOM 765 C C . LEU A 1 93 ? -4.613 -3.465 10.746 1.00 94.38 93 LEU A C 1
ATOM 767 O O . LEU A 1 93 ? -3.504 -2.954 10.603 1.00 94.38 93 LEU A O 1
ATOM 771 N N . VAL A 1 94 ? -5.236 -3.533 11.920 1.00 94.12 94 VAL A N 1
ATOM 772 C CA . VAL A 1 94 ? -4.626 -3.121 13.191 1.00 94.12 94 VAL A CA 1
ATOM 773 C C . VAL A 1 94 ? -4.075 -4.336 13.932 1.00 94.12 94 VAL A C 1
ATOM 775 O O . VAL A 1 94 ? -4.588 -5.446 13.806 1.00 94.12 94 VAL A O 1
ATOM 778 N N . ARG A 1 95 ? -3.010 -4.141 14.706 1.00 93.50 95 ARG A N 1
ATOM 779 C CA . ARG A 1 95 ? -2.358 -5.184 15.508 1.00 93.50 95 ARG A CA 1
ATOM 780 C C . ARG A 1 95 ? -1.984 -4.604 16.862 1.00 93.50 95 ARG A C 1
ATOM 782 O O . ARG A 1 95 ? -1.725 -3.409 16.946 1.00 93.50 95 ARG A O 1
ATOM 789 N N . ASP A 1 96 ? -1.919 -5.435 17.895 1.00 94.44 96 ASP A N 1
ATOM 790 C CA . ASP A 1 96 ? -1.445 -5.033 19.219 1.00 94.44 96 ASP A CA 1
ATOM 791 C C . ASP A 1 96 ? -0.079 -4.304 19.134 1.00 94.44 96 ASP A C 1
ATOM 793 O O . ASP A 1 96 ? 0.887 -4.878 18.604 1.00 94.44 96 ASP A O 1
ATOM 797 N N . PRO A 1 97 ? 0.042 -3.064 19.657 1.00 93.19 97 PRO A N 1
ATOM 798 C CA . PRO A 1 97 ? 1.277 -2.283 19.571 1.00 93.19 97 PRO A CA 1
ATOM 799 C C . PRO A 1 97 ? 2.461 -2.977 20.252 1.00 93.19 97 PRO A C 1
ATOM 801 O O . PRO A 1 97 ? 3.587 -2.890 19.762 1.00 93.19 97 PRO A O 1
ATOM 804 N N . ARG A 1 98 ? 2.227 -3.758 21.315 1.00 92.38 98 ARG A N 1
ATOM 805 C CA . ARG A 1 98 ? 3.275 -4.524 22.011 1.00 92.38 98 ARG A CA 1
ATOM 806 C C . ARG A 1 98 ? 3.865 -5.591 21.095 1.00 92.38 98 ARG A C 1
ATOM 808 O O . ARG A 1 98 ? 5.081 -5.767 21.035 1.00 92.38 98 ARG A O 1
ATOM 815 N N . ALA A 1 99 ? 3.011 -6.270 20.330 1.00 92.06 99 ALA A N 1
ATOM 816 C CA . ALA A 1 99 ? 3.436 -7.277 19.363 1.00 92.06 99 ALA A CA 1
ATOM 817 C C . ALA A 1 99 ? 4.178 -6.654 18.167 1.00 92.06 99 ALA A C 1
ATOM 819 O O . ALA A 1 99 ? 5.102 -7.269 17.627 1.00 92.06 99 ALA A O 1
ATOM 820 N N . ILE A 1 100 ? 3.803 -5.435 17.761 1.00 91.25 100 ILE A N 1
ATOM 821 C CA . ILE A 1 100 ? 4.528 -4.665 16.740 1.00 91.25 100 ILE A CA 1
ATOM 822 C C . ILE A 1 100 ? 5.935 -4.321 17.241 1.00 91.25 100 ILE A C 1
ATOM 824 O O . ILE A 1 100 ? 6.905 -4.649 16.558 1.00 91.25 100 ILE A O 1
ATOM 828 N N . ILE A 1 101 ? 6.054 -3.719 18.428 1.00 89.56 101 ILE A N 1
ATOM 829 C CA . ILE A 1 101 ? 7.341 -3.324 19.024 1.00 89.56 101 ILE A CA 1
ATOM 830 C C . ILE A 1 101 ? 8.245 -4.545 19.201 1.00 89.56 101 ILE A C 1
ATOM 832 O O . ILE A 1 101 ? 9.370 -4.549 18.710 1.00 89.56 101 ILE A O 1
ATOM 836 N N . SER A 1 102 ? 7.733 -5.624 19.800 1.00 89.88 102 SER A N 1
ATOM 837 C CA . SER A 1 102 ? 8.473 -6.883 19.959 1.00 89.88 102 SER A CA 1
ATOM 838 C C . SER A 1 102 ? 8.985 -7.430 18.617 1.00 89.88 102 SER A C 1
ATOM 840 O O . SER A 1 102 ? 10.140 -7.842 18.500 1.00 89.88 102 SER A O 1
ATOM 842 N N . SER A 1 103 ? 8.162 -7.370 17.563 1.00 88.06 103 SER A N 1
ATOM 843 C CA . SER A 1 103 ? 8.577 -7.784 16.221 1.00 88.06 103 SER A CA 1
ATOM 844 C C . SER A 1 103 ? 9.652 -6.874 15.623 1.00 88.06 103 SER A C 1
ATOM 846 O O . SER A 1 103 ? 10.525 -7.382 14.922 1.00 88.06 103 SER A O 1
ATOM 848 N N . ARG A 1 104 ? 9.586 -5.555 15.851 1.00 86.69 104 ARG A N 1
ATOM 849 C CA . ARG A 1 104 ? 10.594 -4.590 15.376 1.00 86.69 104 ARG A CA 1
ATOM 850 C C . ARG A 1 104 ? 11.938 -4.823 16.067 1.00 86.69 104 ARG A C 1
ATOM 852 O O . ARG A 1 104 ? 12.947 -4.886 15.373 1.00 86.69 104 ARG A O 1
ATOM 859 N N . LEU A 1 105 ? 11.923 -5.049 17.384 1.00 84.56 105 LEU A N 1
ATOM 860 C CA . LEU A 1 105 ? 13.114 -5.373 18.177 1.00 84.56 105 LEU A CA 1
ATOM 861 C C . LEU A 1 105 ? 13.805 -6.645 17.666 1.00 84.56 105 LEU A C 1
ATOM 863 O O . LEU A 1 105 ? 15.009 -6.644 17.441 1.00 84.56 105 LEU A O 1
ATOM 867 N N . ARG A 1 106 ? 13.041 -7.713 17.396 1.00 84.50 106 ARG A N 1
ATOM 868 C CA . ARG A 1 106 ? 13.601 -8.978 16.884 1.00 84.50 106 ARG A CA 1
ATOM 869 C C . ARG A 1 106 ? 14.205 -8.860 15.480 1.00 84.50 106 ARG A C 1
ATOM 871 O O . ARG A 1 106 ? 15.115 -9.608 15.149 1.00 84.50 106 ARG A O 1
ATOM 878 N N . LEU A 1 107 ? 13.676 -7.970 14.639 1.00 79.06 107 LEU A N 1
ATOM 879 C CA . LEU A 1 107 ? 14.136 -7.796 13.256 1.00 79.06 107 LEU A CA 1
ATOM 880 C C . LEU A 1 107 ? 15.402 -6.934 13.129 1.00 79.06 107 LEU A C 1
ATOM 882 O O . LEU A 1 107 ? 15.863 -6.736 12.008 1.00 79.06 107 LEU A O 1
ATOM 886 N N . GLY A 1 108 ? 15.962 -6.434 14.236 1.00 64.50 108 GLY A N 1
ATOM 887 C CA . GLY A 1 108 ? 17.328 -5.908 14.265 1.00 64.50 108 GLY A CA 1
ATOM 888 C C . GLY A 1 108 ? 17.608 -4.734 13.323 1.00 64.50 108 GLY A C 1
ATOM 889 O O . GLY A 1 108 ? 18.730 -4.590 12.858 1.00 64.50 108 GLY A O 1
ATOM 890 N N . LYS A 1 109 ? 16.628 -3.863 13.040 1.00 53.09 109 LYS A N 1
ATOM 891 C CA . LYS A 1 109 ? 16.887 -2.552 12.405 1.00 53.09 109 LYS A CA 1
ATOM 892 C C . LYS A 1 109 ? 17.348 -1.522 13.441 1.00 53.09 109 LYS A C 1
ATOM 894 O O . LYS A 1 109 ? 16.756 -0.453 13.559 1.00 53.09 109 LYS A O 1
ATOM 899 N N . THR A 1 110 ? 18.339 -1.885 14.245 1.00 48.75 110 THR A N 1
ATOM 900 C CA . THR A 1 110 ? 18.793 -1.100 15.395 1.00 48.75 110 THR A CA 1
ATOM 901 C C . THR A 1 110 ? 20.303 -0.965 15.372 1.00 48.75 110 THR A C 1
ATOM 903 O O . THR A 1 110 ? 20.989 -1.516 16.225 1.00 48.75 110 THR A O 1
ATOM 906 N N . ASP A 1 111 ? 20.809 -0.162 14.439 1.00 46.06 111 ASP A N 1
ATOM 907 C CA . ASP A 1 111 ? 22.160 0.419 14.521 1.00 46.06 111 ASP A CA 1
ATOM 908 C C . ASP A 1 111 ? 22.242 1.530 15.594 1.00 46.06 111 ASP A C 1
ATOM 910 O O . ASP A 1 111 ? 23.041 2.456 15.527 1.00 46.06 111 ASP A O 1
ATOM 914 N N . GLY A 1 112 ? 21.381 1.473 16.605 1.00 53.97 112 GLY A N 1
ATOM 915 C CA . GLY A 1 112 ? 21.244 2.485 17.634 1.00 53.97 112 GLY A CA 1
ATOM 916 C C . GLY A 1 112 ? 20.159 2.062 18.606 1.00 53.97 112 GLY A C 1
ATOM 917 O O . GLY A 1 112 ? 19.143 1.490 18.207 1.00 53.97 112 GLY A O 1
ATOM 918 N N . VAL A 1 113 ? 20.411 2.294 19.890 1.00 57.22 113 VAL A N 1
ATOM 919 C CA . VAL A 1 113 ? 19.511 2.002 21.008 1.00 57.22 113 VAL A CA 1
ATOM 920 C C . VAL A 1 113 ? 18.103 2.503 20.669 1.00 57.22 113 VAL A C 1
ATOM 922 O O . VAL A 1 113 ? 17.856 3.707 20.681 1.00 57.22 113 VAL A O 1
ATOM 925 N N . ILE A 1 114 ? 17.168 1.598 20.348 1.00 67.62 114 ILE A N 1
ATOM 926 C CA . ILE A 1 114 ? 15.757 1.981 20.259 1.00 67.62 114 ILE A CA 1
ATOM 927 C C . ILE A 1 114 ? 15.366 2.444 21.654 1.00 67.62 114 ILE A C 1
ATOM 929 O O . ILE A 1 114 ? 15.328 1.649 22.594 1.00 67.62 114 ILE A O 1
ATOM 933 N N . ASN A 1 115 ? 15.048 3.730 21.782 1.00 83.19 115 ASN A N 1
ATOM 934 C CA . ASN A 1 115 ? 14.335 4.219 22.944 1.00 83.19 115 ASN A CA 1
ATOM 935 C C . ASN A 1 115 ? 12.915 3.640 22.883 1.00 83.19 115 ASN A C 1
ATOM 937 O O . ASN A 1 115 ? 12.030 4.185 22.223 1.00 83.19 115 ASN A O 1
ATOM 941 N N . ILE A 1 116 ? 12.727 2.490 23.539 1.00 85.81 116 ILE A N 1
ATOM 942 C CA . ILE A 1 116 ? 11.464 1.745 23.540 1.00 85.81 116 ILE A CA 1
ATOM 943 C C . ILE A 1 116 ? 10.328 2.636 24.032 1.00 85.81 116 ILE A C 1
ATOM 945 O O . ILE A 1 116 ? 9.230 2.558 23.491 1.00 85.81 116 ILE A O 1
ATOM 949 N N . GLU A 1 117 ? 10.577 3.499 25.016 1.00 88.31 117 GLU A N 1
ATOM 950 C CA . GLU A 1 117 ? 9.565 4.412 25.536 1.00 88.31 117 GLU A CA 1
ATOM 951 C C . GLU A 1 117 ? 9.094 5.387 24.452 1.00 88.31 117 GLU A C 1
ATOM 953 O O . GLU A 1 117 ? 7.891 5.523 24.219 1.00 88.31 117 GLU A O 1
ATOM 958 N N . GLN A 1 118 ? 10.032 6.027 23.752 1.00 89.06 118 GLN A N 1
ATOM 959 C CA . GLN A 1 118 ? 9.713 6.974 22.687 1.00 89.06 118 GLN A CA 1
ATOM 960 C C . GLN A 1 118 ? 9.005 6.294 21.509 1.00 89.06 118 GLN A C 1
ATOM 962 O O . GLN A 1 118 ? 7.962 6.778 21.071 1.00 89.06 118 GLN A O 1
ATOM 967 N N . GLU A 1 119 ? 9.518 5.155 21.041 1.00 87.75 119 GLU A N 1
ATOM 968 C CA . GLU A 1 119 ? 8.913 4.375 19.953 1.00 87.75 119 GLU A CA 1
ATOM 969 C C . GLU A 1 119 ? 7.499 3.905 20.328 1.00 87.75 119 GLU A C 1
ATOM 971 O O . GLU A 1 119 ? 6.579 3.957 19.512 1.00 87.75 119 GLU A O 1
ATOM 976 N N . SER A 1 120 ? 7.300 3.494 21.586 1.00 91.25 120 SER A N 1
ATOM 977 C CA . SER A 1 120 ? 5.985 3.097 22.096 1.00 91.25 120 SER A CA 1
ATOM 978 C C . SER A 1 120 ? 5.012 4.268 22.096 1.00 91.25 120 SER A C 1
ATOM 980 O O . SER A 1 120 ? 3.891 4.119 21.616 1.00 91.25 120 SER A O 1
ATOM 982 N N . LYS A 1 121 ? 5.427 5.441 22.596 1.00 93.75 121 LYS A N 1
ATOM 983 C CA . LYS A 1 121 ? 4.586 6.649 22.603 1.00 93.75 121 LYS A CA 1
ATOM 984 C C . LYS A 1 121 ? 4.205 7.065 21.185 1.00 93.75 121 LYS A C 1
ATOM 986 O O . LYS A 1 121 ? 3.029 7.290 20.917 1.00 93.75 121 LYS A O 1
ATOM 991 N N . GLN A 1 122 ? 5.175 7.116 20.272 1.00 91.69 122 GLN A N 1
ATOM 992 C CA . GLN A 1 122 ? 4.938 7.489 18.876 1.00 91.69 122 GLN A CA 1
ATOM 993 C C . GLN A 1 122 ? 3.988 6.511 18.182 1.00 91.69 122 GLN A C 1
ATOM 995 O O . GLN A 1 122 ? 3.007 6.940 17.578 1.00 91.69 122 GLN A O 1
ATOM 1000 N N . LEU A 1 123 ? 4.230 5.203 18.321 1.00 91.69 123 LEU A N 1
ATOM 1001 C CA . LEU A 1 123 ? 3.367 4.177 17.742 1.00 91.69 123 LEU A CA 1
ATOM 1002 C C . LEU A 1 123 ? 1.943 4.254 18.303 1.00 91.69 123 LEU A C 1
ATOM 1004 O O . LEU A 1 123 ? 0.986 4.209 17.535 1.00 91.69 123 LEU A O 1
ATOM 1008 N N . CYS A 1 124 ? 1.791 4.379 19.623 1.00 93.31 124 CYS A N 1
ATOM 1009 C CA . CYS A 1 124 ? 0.479 4.460 20.260 1.00 93.31 124 CYS A CA 1
ATOM 1010 C C . CYS A 1 124 ? -0.297 5.708 19.827 1.00 93.31 124 CYS A C 1
ATOM 1012 O O . CYS A 1 124 ? -1.479 5.588 19.512 1.00 93.31 124 CYS A O 1
ATOM 1014 N N . ASN A 1 125 ? 0.356 6.873 19.770 1.00 94.31 125 ASN A N 1
ATOM 1015 C CA . ASN A 1 125 ? -0.281 8.115 19.328 1.00 94.31 125 ASN A CA 1
ATOM 1016 C C . ASN A 1 125 ? -0.742 8.002 17.872 1.00 94.31 125 ASN A C 1
ATOM 1018 O O . ASN A 1 125 ? -1.918 8.215 17.587 1.00 94.31 125 ASN A O 1
ATOM 1022 N N . GLN A 1 126 ? 0.147 7.553 16.980 1.00 92.06 126 GLN A N 1
ATOM 1023 C CA . GLN A 1 126 ? -0.184 7.362 15.569 1.00 92.06 126 GLN A CA 1
ATOM 1024 C C . GLN A 1 126 ? -1.342 6.372 15.389 1.00 92.06 126 GLN A C 1
ATOM 1026 O O . GLN A 1 126 ? -2.285 6.641 14.652 1.00 92.06 126 GLN A O 1
ATOM 1031 N N . MET A 1 127 ? -1.310 5.233 16.087 1.00 93.25 127 MET A N 1
ATOM 1032 C CA . MET A 1 127 ? -2.381 4.239 16.004 1.00 93.25 127 MET A CA 1
ATOM 1033 C C . MET A 1 127 ? -3.713 4.766 16.545 1.00 93.25 127 MET A C 1
ATOM 1035 O O . MET A 1 127 ? -4.761 4.432 15.994 1.00 93.25 127 MET A O 1
ATOM 1039 N N . ALA A 1 128 ? -3.697 5.557 17.620 1.00 93.88 128 ALA A N 1
ATOM 1040 C CA . ALA A 1 128 ? -4.908 6.158 18.169 1.00 93.88 128 ALA A CA 1
ATOM 1041 C C . ALA A 1 128 ? -5.540 7.133 17.166 1.00 93.88 128 ALA A C 1
ATOM 1043 O O . ALA A 1 128 ? -6.740 7.039 16.896 1.00 93.88 128 ALA A O 1
ATOM 1044 N N . GLU A 1 129 ? -4.728 8.005 16.566 1.00 94.00 129 GLU A N 1
ATOM 1045 C CA . GLU A 1 129 ? -5.151 8.938 15.519 1.00 94.00 129 GLU A CA 1
ATOM 1046 C C . GLU A 1 129 ? -5.694 8.196 14.290 1.00 94.00 129 GLU A C 1
ATOM 1048 O O . GLU A 1 129 ? -6.818 8.465 13.857 1.00 94.00 129 GLU A O 1
ATOM 1053 N N . ASP A 1 130 ? -4.966 7.192 13.788 1.00 92.88 130 ASP A N 1
ATOM 1054 C CA . ASP A 1 130 ? -5.378 6.379 12.640 1.00 92.88 130 ASP A CA 1
ATOM 1055 C C . ASP A 1 130 ? -6.703 5.643 12.911 1.00 92.88 130 ASP A C 1
ATOM 1057 O O . ASP A 1 130 ? -7.570 5.578 12.038 1.00 92.88 130 ASP A O 1
ATOM 1061 N N . VAL A 1 131 ? -6.918 5.103 14.118 1.00 94.00 131 VAL A N 1
ATOM 1062 C CA . VAL A 1 131 ? -8.183 4.436 14.484 1.00 94.00 131 VAL A CA 1
ATOM 1063 C C . VAL A 1 131 ? -9.346 5.428 14.540 1.00 94.00 131 VAL A C 1
ATOM 1065 O O . VAL A 1 131 ? -10.439 5.110 14.061 1.00 94.00 131 VAL A O 1
ATOM 1068 N N . ILE A 1 132 ? -9.138 6.616 15.113 1.00 94.81 132 ILE A N 1
ATOM 1069 C CA . ILE A 1 132 ? -10.170 7.660 15.188 1.00 94.81 132 ILE A CA 1
ATOM 1070 C C . ILE A 1 132 ? -10.548 8.124 13.780 1.00 94.81 132 ILE A C 1
ATOM 1072 O O . ILE A 1 132 ? -11.734 8.126 13.434 1.00 94.81 132 ILE A O 1
ATOM 1076 N N . LEU A 1 133 ? -9.552 8.445 12.952 1.00 95.44 133 LEU A N 1
ATOM 1077 C CA . LEU A 1 133 ? -9.768 8.872 11.575 1.00 95.44 133 LEU A CA 1
ATOM 1078 C C . LEU A 1 133 ? -10.447 7.769 10.760 1.00 95.44 133 LEU A C 1
ATOM 1080 O O . LEU A 1 133 ? -11.427 8.030 10.065 1.00 95.44 133 LEU A O 1
ATOM 1084 N N . PHE A 1 134 ? -10.012 6.515 10.901 1.00 95.38 134 PHE A N 1
ATOM 1085 C CA . PHE A 1 134 ? -10.599 5.401 10.159 1.00 95.38 134 PHE A CA 1
ATOM 1086 C C . PHE A 1 134 ? -12.089 5.233 10.459 1.00 95.38 134 PHE A C 1
ATOM 1088 O O . PHE A 1 134 ? -12.879 5.050 9.537 1.00 95.38 134 PHE A O 1
ATOM 1095 N N . ARG A 1 135 ? -12.503 5.356 11.727 1.00 94.56 135 ARG A N 1
ATOM 1096 C CA . ARG A 1 135 ? -13.927 5.305 12.107 1.00 94.56 135 ARG A CA 1
ATOM 1097 C C . ARG A 1 135 ? -14.743 6.422 11.461 1.00 94.56 135 ARG A C 1
ATOM 1099 O O . ARG A 1 135 ? -15.916 6.220 11.151 1.00 94.56 135 ARG A O 1
ATOM 11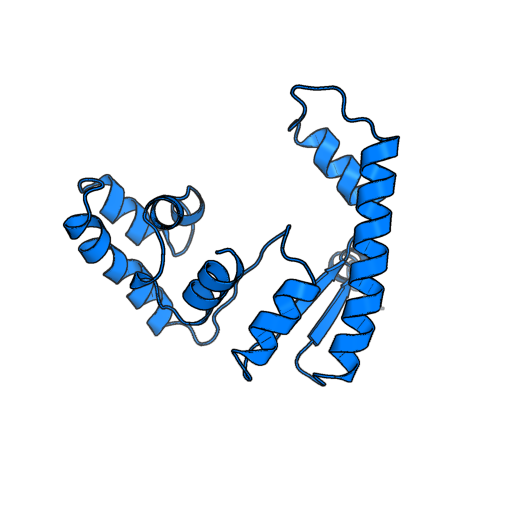06 N N . HIS A 1 136 ? -14.151 7.600 11.270 1.00 95.81 136 HIS A N 1
ATOM 1107 C CA . HIS A 1 136 ? -14.798 8.680 10.530 1.00 95.81 136 HIS A CA 1
ATOM 1108 C C . HIS A 1 136 ? -14.938 8.320 9.042 1.00 95.81 136 HIS A C 1
ATOM 1110 O O . HIS A 1 136 ? -16.034 8.414 8.483 1.00 95.81 136 HIS A O 1
ATOM 1116 N N . LEU A 1 137 ? -13.864 7.828 8.417 1.00 95.94 137 LEU A N 1
ATOM 1117 C CA . LEU A 1 137 ? -13.869 7.442 7.003 1.00 95.94 137 LEU A CA 1
ATOM 1118 C C . LEU A 1 137 ? -14.799 6.262 6.707 1.00 95.94 137 LEU A C 1
ATOM 1120 O O . LEU A 1 137 ? -15.462 6.260 5.675 1.00 95.94 137 LEU A O 1
ATOM 1124 N N . GLU A 1 138 ? -14.906 5.287 7.605 1.00 95.12 138 GLU A N 1
ATOM 1125 C CA . GLU A 1 138 ? -15.805 4.137 7.458 1.00 95.12 138 GLU A CA 1
ATOM 1126 C C . GLU A 1 138 ? -17.279 4.570 7.395 1.00 95.12 138 GLU A C 1
ATOM 1128 O O . GLU A 1 138 ? -18.052 4.044 6.591 1.00 95.12 138 GLU A O 1
ATOM 1133 N N . LYS A 1 139 ? -17.663 5.596 8.170 1.00 94.56 139 LYS A N 1
ATOM 1134 C CA . LYS A 1 139 ? -19.001 6.206 8.091 1.00 94.56 139 LYS A CA 1
ATOM 1135 C C . LYS A 1 139 ? -19.210 6.970 6.781 1.00 94.56 139 LYS A C 1
ATOM 1137 O O . LYS A 1 139 ? -20.314 6.935 6.235 1.00 94.56 139 LYS A O 1
ATOM 1142 N N . LYS A 1 140 ? -18.167 7.653 6.295 1.00 95.31 140 LYS A N 1
ATOM 1143 C CA . LYS A 1 140 ? -18.181 8.463 5.065 1.00 95.31 140 LYS A CA 1
ATOM 1144 C C . LYS A 1 140 ? -18.251 7.603 3.798 1.00 95.31 140 LYS A C 1
ATOM 1146 O O . LYS A 1 140 ? -19.081 7.859 2.933 1.00 95.31 140 LYS A O 1
ATOM 1151 N N . TYR A 1 141 ? -17.433 6.558 3.699 1.00 95.19 141 TYR A N 1
ATOM 1152 C CA . TYR A 1 141 ? -17.327 5.676 2.532 1.00 95.19 141 TYR A CA 1
ATOM 1153 C C . TYR A 1 141 ? -17.855 4.270 2.861 1.00 95.19 141 TYR A C 1
ATOM 1155 O O . TYR A 1 141 ? -17.119 3.275 2.883 1.00 95.19 141 TYR A O 1
ATOM 1163 N N . LYS A 1 142 ? -19.163 4.194 3.124 1.00 90.31 142 LYS A N 1
ATOM 1164 C CA . LYS A 1 142 ? -19.861 2.949 3.475 1.00 90.31 142 LYS A CA 1
ATOM 1165 C C . LYS A 1 142 ? -19.533 1.820 2.488 1.00 90.31 142 LYS A C 1
ATOM 1167 O O . LYS A 1 142 ? -19.447 2.048 1.284 1.00 90.31 142 LYS A O 1
ATOM 1172 N N . LEU A 1 143 ? -19.376 0.596 3.001 1.00 92.12 143 LEU A N 1
ATOM 1173 C CA . LEU A 1 143 ? -19.070 -0.634 2.241 1.00 92.12 143 LEU A CA 1
ATOM 1174 C C . LEU A 1 143 ? -17.702 -0.669 1.530 1.00 92.12 143 LEU A C 1
ATOM 1176 O O . LEU A 1 143 ? -17.363 -1.687 0.922 1.00 92.12 143 LEU A O 1
ATOM 1180 N N . ARG A 1 144 ? -16.905 0.404 1.602 1.00 95.56 144 ARG A N 1
ATOM 1181 C CA . ARG A 1 144 ? -15.586 0.486 0.956 1.00 95.56 144 ARG A CA 1
ATOM 1182 C C . ARG A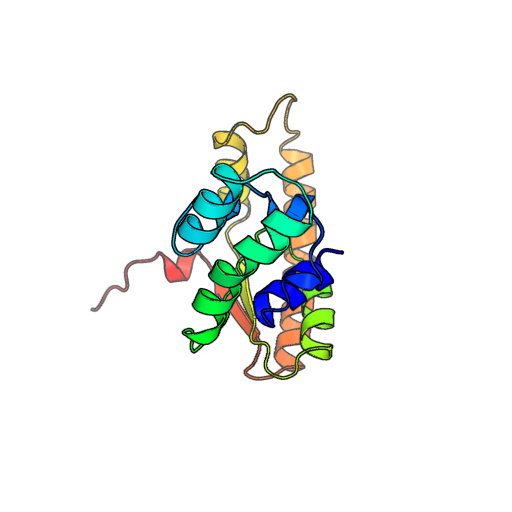 1 144 ? -14.422 0.381 1.933 1.00 95.56 144 ARG A C 1
ATOM 1184 O O . ARG A 1 144 ? -13.331 0.032 1.498 1.00 95.56 144 ARG A O 1
ATOM 1191 N N . LEU A 1 145 ? -14.636 0.638 3.221 1.00 95.56 145 LEU A N 1
ATOM 1192 C CA . LEU A 1 145 ? -13.635 0.428 4.265 1.00 95.56 145 LEU A CA 1
ATOM 1193 C C . LEU A 1 145 ? -14.075 -0.690 5.198 1.00 95.56 145 LEU A C 1
ATOM 1195 O O . LEU A 1 145 ? -15.258 -0.822 5.509 1.00 95.56 145 LEU A O 1
ATOM 1199 N N . LYS A 1 146 ? -13.100 -1.472 5.660 1.00 94.69 146 LYS A N 1
ATOM 1200 C CA . LYS A 1 146 ? -13.288 -2.412 6.761 1.00 94.69 146 LYS A CA 1
ATOM 1201 C C . LYS A 1 146 ? -12.026 -2.503 7.608 1.00 94.69 146 LYS A C 1
ATOM 1203 O O . LYS A 1 146 ? -10.933 -2.697 7.069 1.00 94.69 146 LYS A O 1
ATOM 1208 N N . GLN A 1 147 ? -12.175 -2.369 8.923 1.00 94.06 147 GLN A N 1
ATOM 1209 C CA . GLN A 1 147 ? -11.081 -2.599 9.865 1.00 94.06 147 GLN A CA 1
ATOM 1210 C C . GLN A 1 147 ? -11.070 -4.055 10.331 1.00 94.06 147 GLN A C 1
ATOM 1212 O O . GLN A 1 147 ? -12.119 -4.635 10.606 1.00 94.06 147 GLN A O 1
ATOM 1217 N N . PHE A 1 148 ? -9.879 -4.630 10.463 1.00 93.75 148 PHE A N 1
ATOM 1218 C CA . PHE A 1 148 ? -9.682 -5.930 11.095 1.00 93.75 148 PHE A CA 1
ATOM 1219 C C . PHE A 1 148 ? -8.575 -5.856 12.130 1.00 93.75 148 PHE A C 1
ATOM 1221 O O . PHE A 1 148 ? -7.582 -5.155 11.941 1.00 93.75 148 PHE A O 1
ATOM 1228 N N . ARG A 1 149 ? -8.720 -6.644 13.194 1.00 93.94 149 ARG A N 1
ATOM 1229 C CA . ARG A 1 149 ? -7.652 -6.892 14.155 1.00 93.94 149 ARG A CA 1
ATOM 1230 C C . ARG A 1 149 ? -6.902 -8.149 13.748 1.00 93.94 149 ARG A C 1
ATOM 1232 O O . ARG A 1 149 ? -7.513 -9.184 13.487 1.00 93.94 149 ARG A O 1
ATOM 1239 N N . TYR A 1 150 ? -5.580 -8.069 13.719 1.00 94.00 150 TYR A N 1
ATOM 1240 C CA . TYR A 1 150 ? -4.713 -9.203 13.416 1.00 94.00 150 TYR A CA 1
ATOM 1241 C C . TYR A 1 150 ? -5.017 -10.402 14.323 1.00 94.00 150 TYR A C 1
ATOM 1243 O O . TYR A 1 150 ? -5.094 -11.530 13.845 1.00 94.00 150 TYR A O 1
ATOM 1251 N N . GLU A 1 151 ? -5.261 -10.148 15.609 1.00 93.75 151 GLU A N 1
ATOM 1252 C CA . GLU A 1 151 ? -5.527 -11.163 16.633 1.00 93.75 151 GLU A CA 1
ATOM 1253 C C . GLU A 1 151 ? -6.835 -11.933 16.401 1.00 93.75 151 GLU A C 1
ATOM 1255 O O . GLU A 1 151 ? -6.989 -13.046 16.904 1.00 93.75 151 GLU A O 1
ATOM 1260 N N . ASP A 1 152 ? -7.774 -11.361 15.648 1.00 92.81 152 ASP A N 1
ATOM 1261 C CA . ASP A 1 152 ? -9.037 -12.018 15.306 1.00 92.81 152 ASP A CA 1
ATOM 1262 C C . ASP A 1 152 ? -8.892 -12.876 14.043 1.00 92.81 152 ASP A C 1
ATOM 1264 O O . ASP A 1 152 ? -9.541 -13.908 13.921 1.00 92.81 152 ASP A O 1
ATOM 1268 N N . ILE A 1 153 ? -7.993 -12.495 13.128 1.00 90.81 153 ILE A N 1
ATOM 1269 C CA . ILE A 1 153 ? -7.724 -13.247 11.892 1.00 90.81 153 ILE A CA 1
ATOM 1270 C C . ILE A 1 153 ? -6.909 -14.512 12.177 1.00 90.81 153 ILE A C 1
ATOM 1272 O O . ILE A 1 153 ? -7.141 -15.547 11.561 1.00 90.81 153 ILE A O 1
ATOM 1276 N N . VAL A 1 154 ? -5.929 -14.430 13.082 1.00 90.06 154 VAL A N 1
ATOM 1277 C CA . VAL A 1 154 ? -5.022 -15.557 13.366 1.00 90.06 154 VAL A CA 1
ATOM 1278 C C . VAL A 1 154 ? -5.534 -16.500 14.445 1.00 90.06 154 VAL A C 1
ATOM 1280 O O . VAL A 1 154 ? -4.921 -17.541 14.680 1.00 90.06 154 VAL A O 1
ATOM 1283 N N . ARG A 1 155 ? -6.634 -16.150 15.123 1.00 83.81 155 ARG A N 1
ATOM 1284 C CA . ARG A 1 155 ? -7.263 -17.068 16.066 1.00 83.81 155 ARG A CA 1
ATOM 1285 C C . ARG A 1 155 ? -7.885 -18.229 15.284 1.00 83.81 155 ARG A C 1
ATOM 1287 O O . ARG A 1 155 ? -8.664 -17.975 14.360 1.00 83.81 155 ARG A O 1
ATOM 1294 N N . PRO A 1 156 ? -7.568 -19.490 15.634 1.00 72.62 156 PRO A N 1
ATOM 1295 C CA . PRO A 1 156 ? -8.256 -20.622 15.038 1.00 72.62 156 PRO A CA 1
ATOM 1296 C C . PRO A 1 156 ? -9.755 -20.440 15.269 1.00 72.62 156 PRO A C 1
ATOM 1298 O O . PRO A 1 156 ? -10.187 -20.130 16.381 1.00 72.62 156 PRO A O 1
ATOM 1301 N N . HIS A 1 157 ? -10.540 -20.560 14.200 1.00 65.38 157 HIS A N 1
ATOM 1302 C CA . HIS A 1 157 ? -11.989 -20.598 14.320 1.00 65.38 157 HIS A CA 1
ATOM 1303 C C . HIS A 1 157 ? -12.320 -21.909 15.029 1.00 65.38 157 HIS A C 1
ATOM 1305 O O . HIS A 1 157 ? -12.306 -22.974 14.415 1.00 65.38 157 HIS A O 1
ATOM 1311 N N . CYS A 1 158 ? -12.528 -21.845 16.343 1.00 58.25 158 CYS A N 1
ATOM 1312 C CA . CYS A 1 158 ? -13.099 -22.956 17.084 1.00 58.25 158 CYS A CA 1
ATOM 1313 C C . CYS A 1 158 ? -14.522 -23.153 16.555 1.00 58.25 158 CYS A C 1
ATOM 1315 O O . CYS A 1 158 ? -15.438 -22.430 16.940 1.00 58.25 158 CYS A O 1
ATOM 1317 N N . HIS A 1 159 ? -14.686 -24.087 15.622 1.00 49.50 159 HIS A N 1
ATOM 1318 C CA . HIS A 1 159 ? -15.977 -24.704 15.367 1.00 49.50 159 HIS A CA 1
ATOM 1319 C C . HIS A 1 159 ? -16.309 -25.527 16.619 1.00 49.50 159 HIS A C 1
ATOM 1321 O O . HIS A 1 159 ? -15.642 -26.528 16.882 1.00 49.50 159 HIS A O 1
ATOM 1327 N N . PHE A 1 160 ? -17.243 -25.026 17.429 1.00 42.69 160 PHE A N 1
ATOM 1328 C CA . PHE A 1 160 ? -17.938 -25.811 18.449 1.00 42.69 160 PHE A CA 1
ATOM 1329 C C . PHE A 1 160 ? -19.082 -26.580 17.794 1.00 42.69 160 PHE A C 1
ATOM 1331 O O . PHE A 1 160 ? -19.711 -25.999 16.876 1.00 42.69 160 PHE A O 1
#

Secondary structure (DSSP, 8-state):
-HHHHHHHHHHT-GGGS-HHHHT-GGGGSGGGHHHHHHHHHS-SSHHHHHHHHHHHHHHHHT-SS-----SS--HHHHHHHHHH-TT--EEEEE--HHHHHHHHHHTT--SS---HHHHHHHHHHHHHHHHHHHHHHHHHSTTTEEEEEHHHHSS-----